Protein AF-A0A9D1MIA6-F1 (afdb_monomer_lite)

Radius of gyration: 10.7 Å; chains: 1; bounding box: 20×26×26 Å

Organism: NCBI:txid2840951

Foldseek 3Di:
DPQFDDPVNCCVPAHDDDPVVCVVVVVRCVSVCCVVVVDHSVRVVVVCVVCVVVD

Structure (mmCIF, N/CA/C/O backbone):
data_AF-A0A9D1MIA6-F1
#
_entry.id   AF-A0A9D1MIA6-F1
#
loop_
_atom_site.group_PDB
_atom_site.id
_atom_site.type_symbol
_atom_site.label_atom_id
_atom_site.label_alt_id
_atom_site.label_comp_id
_atom_site.label_asym_id
_atom_site.label_entity_id
_atom_site.label_seq_id
_atom_site.pdbx_PDB_ins_code
_atom_site.Cartn_x
_atom_site.Cartn_y
_atom_site.Cartn_z
_atom_site.occupancy
_atom_site.B_iso_or_equiv
_atom_site.auth_seq_id
_atom_site.auth_comp_id
_atom_site.auth_asym_id
_atom_site.auth_atom_id
_atom_site.pdbx_PDB_model_num
ATOM 1 N N . GLU A 1 1 ? -3.292 14.144 6.249 1.00 54.94 1 GLU A N 1
ATOM 2 C CA . GLU A 1 1 ? -4.387 13.278 5.770 1.00 54.94 1 GLU A CA 1
ATOM 3 C C . GLU A 1 1 ? -4.403 12.041 6.644 1.00 54.94 1 GLU A C 1
ATOM 5 O O . GLU A 1 1 ? -3.354 11.446 6.832 1.00 54.94 1 GLU A O 1
ATOM 10 N N . TYR A 1 2 ? -5.524 11.714 7.280 1.00 70.75 2 TYR A N 1
ATOM 11 C CA . TYR A 1 2 ? -5.576 10.582 8.207 1.00 70.75 2 TYR A CA 1
ATOM 12 C C . TYR A 1 2 ? -6.245 9.395 7.508 1.00 70.75 2 TYR A C 1
ATOM 14 O O . TYR A 1 2 ? -7.394 9.505 7.090 1.00 70.75 2 TYR A O 1
ATOM 22 N N . GLY A 1 3 ? -5.527 8.274 7.380 1.00 84.25 3 GLY A N 1
ATOM 23 C CA . GLY A 1 3 ? -6.089 6.990 6.934 1.00 84.25 3 GLY A CA 1
ATOM 24 C C . GLY A 1 3 ? -5.845 6.589 5.474 1.00 84.25 3 GLY A C 1
ATOM 25 O O . GLY A 1 3 ? -6.422 5.594 5.044 1.00 84.25 3 GLY A O 1
ATOM 26 N N . LEU A 1 4 ? -4.999 7.309 4.733 1.00 93.50 4 LEU A N 1
ATOM 27 C CA . LEU A 1 4 ? -4.513 6.896 3.409 1.00 93.50 4 LEU A CA 1
ATOM 28 C C . LEU A 1 4 ? -3.051 6.456 3.491 1.00 93.50 4 LEU A C 1
ATOM 30 O O . LEU A 1 4 ? -2.361 6.815 4.446 1.00 93.50 4 LEU A O 1
ATOM 34 N N . TYR A 1 5 ? -2.613 5.666 2.513 1.00 94.88 5 TYR A N 1
ATOM 35 C CA . TYR A 1 5 ? -1.198 5.363 2.325 1.00 94.88 5 TYR A CA 1
ATOM 36 C C . TYR A 1 5 ? -0.481 6.514 1.624 1.00 94.88 5 TYR A C 1
ATOM 38 O O . TYR A 1 5 ? -0.982 7.030 0.622 1.00 94.88 5 TYR A O 1
ATOM 46 N N . THR A 1 6 ? 0.714 6.863 2.104 1.00 95.62 6 THR A N 1
ATOM 47 C CA . THR A 1 6 ? 1.730 7.461 1.225 1.00 95.62 6 THR A CA 1
ATOM 48 C C . THR A 1 6 ? 2.318 6.371 0.326 1.00 95.62 6 THR A C 1
ATOM 50 O O . THR A 1 6 ? 2.122 5.183 0.581 1.00 95.62 6 THR A O 1
ATOM 53 N N . TYR A 1 7 ? 3.035 6.757 -0.733 1.00 95.25 7 TYR A N 1
ATOM 54 C CA . TYR A 1 7 ? 3.749 5.777 -1.551 1.00 95.25 7 TYR A CA 1
ATOM 55 C C . TYR A 1 7 ? 4.694 4.940 -0.682 1.00 95.25 7 TYR A C 1
ATOM 57 O O . TYR A 1 7 ? 4.527 3.729 -0.639 1.00 95.25 7 TYR A O 1
ATOM 65 N N . ASP A 1 8 ? 5.585 5.586 0.078 1.00 95.56 8 ASP A N 1
ATOM 66 C CA . ASP A 1 8 ? 6.576 4.916 0.931 1.00 95.56 8 ASP A CA 1
ATOM 67 C C . ASP A 1 8 ? 5.927 3.937 1.923 1.00 95.56 8 ASP A C 1
ATOM 69 O O . ASP A 1 8 ? 6.333 2.780 1.994 1.00 95.56 8 ASP A O 1
ATOM 73 N N . GLU A 1 9 ? 4.851 4.349 2.608 1.00 94.44 9 GLU A N 1
ATOM 74 C CA . GLU A 1 9 ? 4.108 3.460 3.514 1.00 94.44 9 GLU A CA 1
ATOM 75 C C . GLU A 1 9 ? 3.534 2.239 2.777 1.00 94.44 9 GLU A C 1
ATOM 77 O O . GLU A 1 9 ? 3.537 1.133 3.309 1.00 94.44 9 GLU A O 1
ATOM 82 N N . PHE A 1 10 ? 3.028 2.419 1.553 1.00 93.56 10 PHE A N 1
ATOM 83 C CA . PHE A 1 10 ? 2.490 1.312 0.764 1.00 93.56 10 PHE A CA 1
ATOM 84 C C . PHE A 1 10 ? 3.581 0.310 0.376 1.00 93.56 10 PHE A C 1
ATOM 86 O O . PHE A 1 10 ? 3.356 -0.899 0.456 1.00 93.56 10 PHE A O 1
ATOM 93 N N . VAL A 1 11 ? 4.750 0.800 -0.049 1.00 92.88 11 VAL A N 1
ATOM 94 C CA . VAL A 1 11 ? 5.873 -0.061 -0.448 1.00 92.88 11 VAL A CA 1
ATOM 95 C C . VAL A 1 11 ? 6.382 -0.869 0.751 1.00 92.88 11 VAL A C 1
ATOM 97 O O . VAL A 1 11 ? 6.696 -2.049 0.606 1.00 92.88 11 VAL A O 1
ATOM 100 N N . GLU A 1 12 ? 6.423 -0.246 1.934 1.00 92.06 12 GLU A N 1
ATOM 101 C CA . GLU A 1 12 ? 6.869 -0.874 3.182 1.00 92.06 12 GLU A CA 1
ATOM 102 C C . GLU A 1 12 ? 5.852 -1.876 3.755 1.00 92.06 12 GLU A C 1
ATOM 104 O O . GLU A 1 12 ? 6.248 -2.940 4.235 1.00 92.06 12 GLU A O 1
ATOM 109 N N . GLU A 1 13 ? 4.552 -1.561 3.723 1.00 89.75 13 GLU A N 1
ATOM 110 C CA . GLU A 1 13 ? 3.513 -2.382 4.366 1.00 89.75 13 GLU A CA 1
ATOM 111 C C . GLU A 1 13 ? 2.850 -3.415 3.441 1.00 89.75 13 GLU A C 1
ATOM 113 O O . GLU A 1 13 ? 2.318 -4.414 3.934 1.00 89.75 13 GLU A O 1
ATOM 118 N N . VAL A 1 14 ? 2.821 -3.179 2.124 1.00 89.56 14 VAL A N 1
ATOM 119 C CA . VAL A 1 14 ? 2.011 -3.971 1.180 1.00 89.56 14 VAL A CA 1
ATOM 120 C C . VAL A 1 14 ? 2.884 -4.732 0.187 1.00 89.56 14 VAL A C 1
ATOM 122 O O . VAL A 1 14 ? 2.976 -5.958 0.269 1.00 89.56 14 VAL A O 1
ATOM 125 N N . PHE A 1 15 ? 3.474 -4.033 -0.786 1.00 87.62 15 PHE A N 1
ATOM 126 C CA . PHE A 1 15 ? 4.314 -4.627 -1.829 1.00 87.62 15 PHE A CA 1
ATOM 127 C C . PHE A 1 15 ? 5.062 -3.549 -2.623 1.00 87.62 15 PHE A C 1
ATOM 129 O O . PHE A 1 15 ? 4.529 -2.463 -2.863 1.00 87.62 15 PHE A O 1
ATOM 136 N N . GLU A 1 16 ? 6.264 -3.878 -3.101 1.00 90.06 16 GLU A N 1
ATOM 137 C CA . GLU A 1 16 ? 7.080 -2.968 -3.901 1.00 90.06 16 GLU A CA 1
ATOM 138 C C . GLU A 1 16 ? 6.583 -2.839 -5.345 1.00 90.06 16 GLU A C 1
ATOM 140 O O . GLU A 1 16 ? 6.539 -3.807 -6.099 1.00 90.06 16 GLU A O 1
ATOM 145 N N . LEU A 1 17 ? 6.229 -1.620 -5.755 1.00 87.75 17 LEU A N 1
ATOM 146 C CA . LEU A 1 17 ? 5.825 -1.311 -7.126 1.00 87.75 17 LEU A CA 1
ATOM 147 C C . LEU A 1 17 ? 6.220 0.121 -7.501 1.00 87.75 17 LEU A C 1
ATOM 149 O O . LEU A 1 17 ? 6.331 0.951 -6.607 1.00 87.75 17 LEU A O 1
ATOM 153 N N . PRO A 1 18 ? 6.407 0.453 -8.793 1.00 91.69 18 PRO A N 1
ATOM 154 C CA . PRO A 1 18 ? 6.753 1.812 -9.212 1.00 91.69 18 PRO A CA 1
ATOM 155 C C . PRO A 1 18 ? 5.696 2.857 -8.821 1.00 91.69 18 PRO A C 1
ATOM 157 O O . PRO A 1 18 ? 4.498 2.589 -8.919 1.00 91.69 18 PRO A O 1
ATOM 160 N N . LEU A 1 19 ? 6.115 4.092 -8.511 1.00 93.62 19 LEU A N 1
ATOM 161 C CA . LEU A 1 19 ? 5.204 5.206 -8.182 1.00 93.62 19 LEU A CA 1
ATOM 162 C C . LEU A 1 19 ? 4.088 5.403 -9.223 1.00 93.62 19 LEU A C 1
ATOM 164 O O . LEU A 1 19 ? 2.932 5.590 -8.861 1.00 93.62 19 LEU A O 1
ATOM 168 N N . VAL A 1 20 ? 4.405 5.276 -10.515 1.00 91.25 20 VAL A N 1
ATOM 169 C CA . VAL A 1 20 ? 3.409 5.397 -11.594 1.00 91.25 20 VAL A CA 1
ATOM 170 C C . VAL A 1 20 ? 2.286 4.359 -11.479 1.00 91.25 20 VAL A C 1
ATOM 172 O O . VAL A 1 20 ? 1.131 4.660 -11.769 1.00 91.25 20 VAL A O 1
ATOM 175 N N . MET A 1 21 ? 2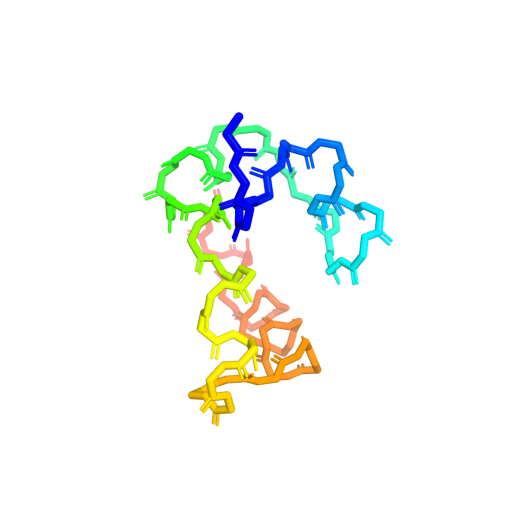.597 3.149 -11.009 1.00 88.06 21 MET A N 1
ATOM 176 C CA . MET A 1 21 ? 1.607 2.096 -10.781 1.00 88.06 21 MET A CA 1
ATOM 177 C C . MET A 1 21 ? 0.781 2.402 -9.529 1.00 88.06 21 MET A C 1
ATOM 179 O O . MET A 1 21 ? -0.443 2.279 -9.555 1.00 88.06 21 MET A O 1
ATOM 183 N N . PHE A 1 22 ? 1.418 2.876 -8.455 1.00 92.06 22 PHE A N 1
ATOM 184 C CA . PHE A 1 22 ? 0.717 3.317 -7.247 1.00 92.06 22 PHE A CA 1
ATOM 185 C C . PHE A 1 22 ? -0.326 4.395 -7.569 1.00 92.06 22 PHE A C 1
ATOM 187 O O . PHE A 1 22 ? -1.481 4.295 -7.145 1.00 92.06 22 PHE A O 1
ATOM 194 N N . GLU A 1 23 ? 0.063 5.395 -8.361 1.00 93.06 23 GLU A N 1
ATOM 195 C CA . GLU A 1 23 ? -0.819 6.472 -8.807 1.00 93.06 23 GLU A CA 1
ATOM 196 C C . GLU A 1 23 ? -1.933 5.946 -9.724 1.00 93.06 23 GLU A C 1
ATOM 198 O O . GLU A 1 23 ? -3.105 6.251 -9.495 1.00 93.06 23 GLU A O 1
ATOM 203 N N . ALA A 1 24 ? -1.606 5.089 -10.700 1.00 89.75 24 ALA A N 1
ATOM 204 C CA . ALA A 1 24 ? -2.581 4.522 -11.6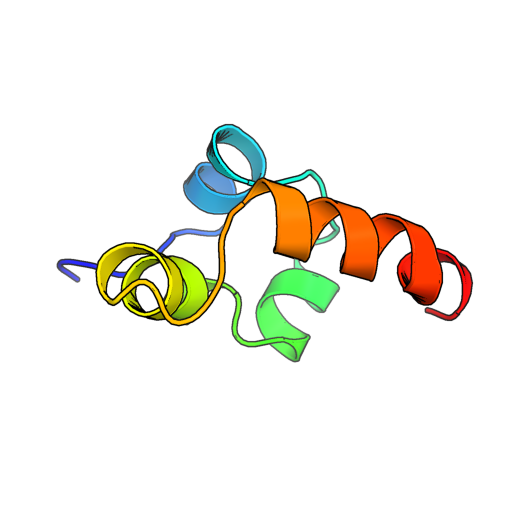35 1.00 89.75 24 ALA A CA 1
ATOM 205 C C . ALA A 1 24 ? -3.677 3.693 -10.941 1.00 89.75 24 ALA A C 1
ATOM 207 O O . ALA A 1 24 ? -4.848 3.763 -11.324 1.00 89.75 24 ALA A O 1
ATOM 208 N N . PHE A 1 25 ? -3.324 2.936 -9.898 1.00 87.62 25 PHE A N 1
ATOM 209 C CA . PHE A 1 25 ? -4.272 2.111 -9.141 1.00 87.62 25 PHE A CA 1
ATOM 210 C C . PHE A 1 25 ? -4.910 2.827 -7.945 1.00 87.62 25 PHE A C 1
ATOM 212 O O . PHE A 1 25 ? -5.701 2.216 -7.225 1.00 87.62 25 PHE A O 1
ATOM 219 N N . ASN A 1 26 ? -4.611 4.112 -7.727 1.00 92.25 26 ASN A N 1
ATOM 220 C CA . ASN A 1 26 ? -4.998 4.853 -6.525 1.00 92.25 26 ASN A CA 1
ATOM 221 C C . ASN A 1 26 ? -4.617 4.120 -5.220 1.00 92.25 26 ASN A C 1
ATOM 223 O O .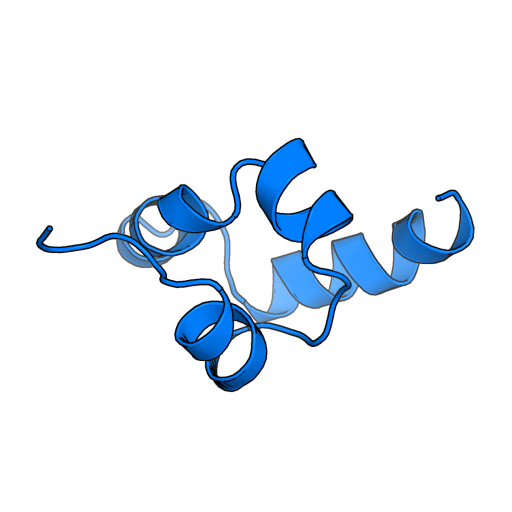 ASN A 1 26 ? -5.435 3.994 -4.298 1.00 92.25 26 ASN A O 1
ATOM 227 N N . GLY A 1 27 ? -3.373 3.639 -5.135 1.00 92.25 27 GLY A N 1
ATOM 228 C CA . GLY A 1 27 ? -2.869 2.816 -4.029 1.00 92.25 27 GLY A CA 1
ATOM 229 C C . GLY A 1 27 ? -3.076 3.430 -2.639 1.00 92.25 27 GLY A C 1
ATOM 230 O O . GLY A 1 27 ? -3.291 2.702 -1.670 1.00 92.25 27 GLY A O 1
ATOM 231 N N . GLN A 1 28 ? -3.157 4.762 -2.549 1.00 94.88 28 GLN A N 1
ATOM 232 C CA . GLN A 1 28 ? -3.478 5.503 -1.324 1.00 94.88 28 GLN A CA 1
ATOM 233 C C . GLN A 1 28 ? -4.762 5.022 -0.617 1.00 94.88 28 GLN A C 1
ATOM 235 O O . GLN A 1 28 ? -4.826 5.027 0.614 1.00 94.88 28 GLN A O 1
ATOM 240 N N . TYR A 1 29 ? -5.775 4.555 -1.360 1.00 95.25 29 TYR A N 1
ATOM 241 C CA . TYR A 1 29 ? -7.045 4.083 -0.788 1.00 95.25 29 TYR A CA 1
ATOM 242 C C . TYR A 1 29 ? -7.016 2.620 -0.330 1.00 95.25 29 TYR A C 1
ATOM 244 O O . TYR A 1 29 ? -7.952 2.178 0.344 1.00 95.25 29 TYR A O 1
ATOM 252 N N . MET A 1 30 ? -5.955 1.866 -0.635 1.00 93.12 30 MET A N 1
ATOM 253 C CA . MET A 1 30 ? -5.863 0.458 -0.235 1.00 93.12 30 MET A CA 1
ATOM 254 C C . MET A 1 30 ? -5.835 0.296 1.284 1.00 93.12 30 MET A C 1
ATOM 256 O O . MET A 1 30 ? -6.422 -0.654 1.793 1.00 93.12 30 MET A O 1
ATOM 260 N N . LYS A 1 31 ? -5.306 1.282 2.022 1.00 93.56 31 LYS A N 1
ATOM 261 C CA . LYS A 1 31 ? -5.364 1.334 3.494 1.00 93.56 31 LYS A CA 1
ATOM 262 C C . LYS A 1 31 ? -6.798 1.219 4.015 1.00 93.56 31 LYS A C 1
ATOM 264 O O . LYS A 1 31 ? -7.083 0.474 4.950 1.00 93.56 31 LYS A O 1
ATOM 269 N N . VAL A 1 32 ? -7.731 1.910 3.357 1.00 93.62 32 VAL A N 1
ATOM 270 C CA . VAL A 1 32 ? -9.157 1.891 3.705 1.00 93.62 32 VAL A CA 1
ATOM 271 C C . VAL A 1 32 ? -9.803 0.565 3.309 1.00 93.62 32 VAL A C 1
ATOM 273 O O . VAL A 1 32 ? -10.593 0.020 4.080 1.00 93.62 32 VAL A O 1
ATOM 276 N N . ALA A 1 33 ? -9.486 0.037 2.123 1.00 93.88 33 ALA A N 1
ATOM 277 C CA . ALA A 1 33 ? -10.027 -1.238 1.654 1.00 93.88 33 ALA A CA 1
ATOM 278 C C . ALA A 1 33 ? -9.603 -2.407 2.560 1.00 93.88 33 ALA A C 1
ATOM 280 O O . ALA A 1 33 ? -10.449 -3.224 2.936 1.00 93.88 33 ALA A O 1
ATOM 281 N N . ILE A 1 34 ? -8.331 -2.426 2.969 1.00 93.12 34 ILE A N 1
ATOM 282 C CA . ILE A 1 34 ? -7.765 -3.393 3.916 1.00 93.12 34 ILE A CA 1
ATOM 283 C C . ILE A 1 34 ? -8.407 -3.223 5.294 1.00 93.12 34 ILE A C 1
ATOM 285 O O . ILE A 1 34 ? -8.940 -4.183 5.845 1.00 93.12 34 ILE A O 1
ATOM 289 N N . GLY A 1 35 ? -8.460 -1.996 5.825 1.00 92.88 35 GLY A N 1
ATOM 290 C CA . GLY A 1 35 ? -9.070 -1.724 7.133 1.00 92.88 35 GLY A CA 1
ATOM 291 C C . GLY A 1 35 ? -10.563 -2.075 7.215 1.00 92.88 35 GLY A C 1
ATOM 292 O O . GLY A 1 35 ? -11.074 -2.360 8.296 1.00 92.88 35 GLY A O 1
ATOM 293 N N . LYS A 1 36 ? -11.272 -2.091 6.079 1.00 94.94 36 LYS A N 1
ATOM 294 C CA . LYS A 1 36 ? -12.673 -2.537 5.974 1.00 94.94 36 LYS A CA 1
ATOM 295 C C . LYS A 1 36 ? -12.827 -4.042 5.719 1.00 94.94 36 LYS A C 1
ATOM 297 O O . LYS A 1 36 ? -13.960 -4.512 5.647 1.00 94.94 36 LYS A O 1
ATOM 302 N N . GLY A 1 37 ? -11.731 -4.784 5.553 1.00 94.50 37 GLY A 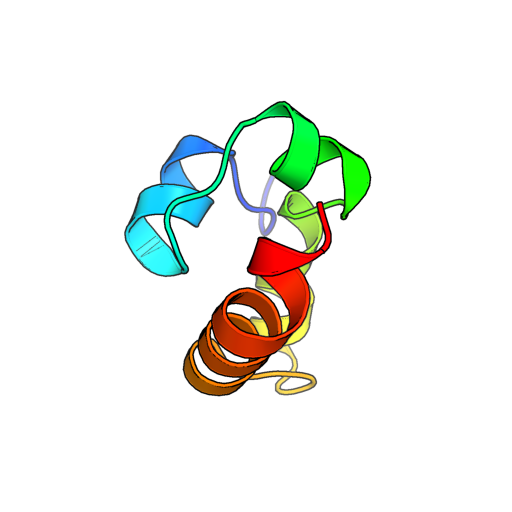N 1
ATOM 303 C CA . GLY A 1 37 ? -11.750 -6.214 5.241 1.00 94.50 37 GLY A CA 1
ATOM 304 C C . GLY A 1 37 ? -12.272 -6.542 3.839 1.00 94.50 37 GLY A C 1
ATOM 305 O O . GLY A 1 37 ? -12.701 -7.667 3.600 1.00 94.50 37 GLY A O 1
ATOM 306 N N . LEU A 1 38 ? -12.270 -5.575 2.912 1.00 95.69 38 LEU A N 1
ATOM 307 C CA . LEU A 1 38 ? -12.706 -5.794 1.525 1.00 95.69 38 LEU A CA 1
ATOM 308 C C . LEU A 1 38 ? -11.654 -6.558 0.710 1.00 95.69 38 LEU A C 1
ATOM 310 O O . LEU A 1 38 ? -11.988 -7.216 -0.273 1.00 95.69 38 LEU A O 1
ATOM 314 N N . ILE A 1 39 ? -10.388 -6.452 1.113 1.00 93.81 39 ILE A N 1
ATOM 315 C CA . ILE A 1 39 ? -9.246 -7.165 0.543 1.00 93.81 39 ILE A CA 1
ATOM 316 C C . ILE A 1 39 ? -8.174 -7.345 1.625 1.00 93.81 39 ILE A C 1
ATOM 318 O O . ILE A 1 39 ? -8.148 -6.585 2.591 1.00 93.81 39 ILE A O 1
ATOM 322 N N . THR A 1 40 ? -7.299 -8.338 1.476 1.00 94.06 40 THR A N 1
ATOM 323 C CA . THR A 1 40 ? -6.139 -8.529 2.360 1.00 94.06 40 THR A CA 1
ATOM 324 C C . THR A 1 40 ? -4.843 -8.191 1.630 1.00 94.06 40 THR A C 1
ATOM 326 O O . THR A 1 40 ? -4.811 -8.170 0.395 1.00 94.06 40 THR A O 1
ATOM 329 N N . VAL A 1 41 ? -3.773 -7.941 2.386 1.00 91.56 41 VAL A N 1
ATOM 330 C CA . VAL A 1 41 ? -2.435 -7.699 1.826 1.00 91.56 41 VAL A CA 1
ATOM 331 C C . VAL A 1 41 ? -1.976 -8.907 1.011 1.00 91.56 41 VAL A C 1
ATOM 333 O O . VAL A 1 41 ? -1.551 -8.750 -0.127 1.00 91.56 41 VAL A O 1
ATOM 336 N N . GLU A 1 42 ? -2.175 -10.123 1.520 1.00 92.12 42 GLU A N 1
ATOM 337 C CA . GLU A 1 42 ? -1.807 -11.359 0.819 1.00 92.12 42 GLU A CA 1
ATOM 338 C C . GLU A 1 42 ? -2.539 -11.464 -0.520 1.00 92.12 42 GLU A C 1
ATOM 340 O O . GLU A 1 42 ? -1.935 -11.776 -1.547 1.00 92.12 42 GLU A O 1
ATOM 345 N N . ARG A 1 43 ? -3.839 -11.137 -0.531 1.00 92.19 43 ARG A N 1
ATOM 346 C CA . ARG A 1 43 ? -4.636 -11.162 -1.755 1.00 92.19 43 ARG A CA 1
ATOM 347 C C . ARG A 1 43 ? -4.179 -10.105 -2.759 1.00 92.19 43 ARG A C 1
ATOM 349 O O . ARG A 1 43 ? -4.191 -10.379 -3.958 1.00 92.19 43 ARG A O 1
ATOM 356 N N . LEU A 1 44 ? -3.794 -8.916 -2.298 1.00 89.50 44 LEU A N 1
ATOM 357 C CA . LEU A 1 44 ? -3.209 -7.886 -3.159 1.00 89.50 44 LEU A CA 1
ATOM 358 C C . LEU A 1 44 ? -1.905 -8.379 -3.784 1.00 89.50 44 LEU A C 1
ATOM 360 O O . LEU A 1 44 ? -1.762 -8.313 -5.003 1.00 89.50 44 LEU A O 1
ATOM 364 N N . THR A 1 45 ? -1.003 -8.945 -2.985 1.00 85.56 45 THR A N 1
ATOM 365 C CA . THR A 1 45 ? 0.280 -9.471 -3.465 1.00 85.56 45 THR A CA 1
ATOM 366 C C . THR A 1 45 ? 0.095 -10.589 -4.491 1.00 85.56 45 THR A C 1
ATOM 368 O O . THR A 1 45 ? 0.771 -10.591 -5.517 1.00 85.56 45 THR A O 1
ATOM 371 N N . GLU A 1 46 ? -0.867 -11.498 -4.301 1.00 90.00 46 GLU A N 1
ATOM 372 C CA . GLU A 1 46 ? -1.210 -12.516 -5.309 1.00 90.00 46 GLU A CA 1
ATOM 373 C C . GLU A 1 46 ? -1.694 -11.911 -6.633 1.00 90.00 46 GLU A C 1
ATOM 375 O O . GLU A 1 46 ? -1.353 -12.407 -7.710 1.00 90.00 46 GLU A O 1
ATOM 380 N N . LEU A 1 47 ? -2.530 -10.870 -6.565 1.00 87.88 47 LEU A N 1
ATOM 381 C CA . LEU A 1 47 ? -3.052 -10.195 -7.751 1.00 87.88 47 LEU A CA 1
ATOM 382 C C . LEU A 1 47 ? -1.932 -9.456 -8.485 1.00 87.88 47 LEU A C 1
ATOM 384 O O . LEU A 1 47 ? -1.839 -9.574 -9.705 1.00 87.88 47 LEU A O 1
ATOM 388 N N . PHE A 1 48 ? -1.052 -8.768 -7.757 1.00 81.94 48 PHE A N 1
ATOM 389 C CA . PHE A 1 48 ? 0.123 -8.130 -8.341 1.00 81.94 48 PHE A CA 1
ATOM 390 C C . PHE A 1 48 ? 1.093 -9.150 -8.934 1.00 81.94 48 PHE A C 1
ATOM 392 O O . PHE A 1 48 ? 1.525 -8.962 -10.060 1.00 81.94 48 PHE A O 1
ATOM 399 N N . ALA A 1 49 ? 1.373 -10.271 -8.271 1.00 83.38 49 ALA A N 1
ATOM 400 C CA . ALA A 1 49 ? 2.223 -11.313 -8.849 1.00 83.38 49 ALA A CA 1
ATOM 401 C C . ALA A 1 49 ? 1.605 -11.935 -10.115 1.00 83.38 49 ALA A C 1
ATOM 403 O O . ALA A 1 49 ? 2.312 -12.277 -11.056 1.00 83.38 49 ALA A O 1
ATOM 404 N N . ARG A 1 50 ? 0.273 -12.072 -10.159 1.00 85.81 50 ARG A N 1
ATOM 405 C CA . ARG A 1 50 ? -0.437 -12.65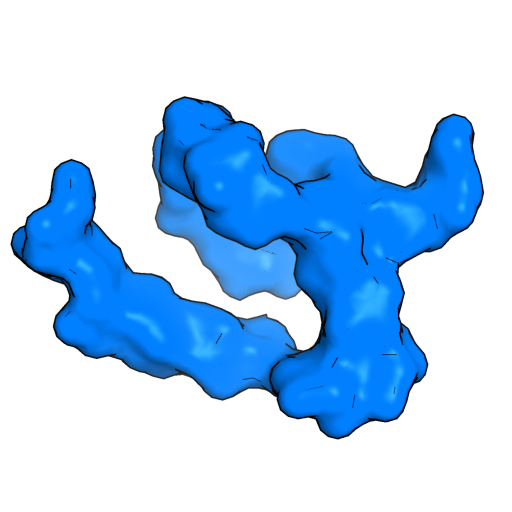8 -11.305 1.00 85.81 50 ARG A CA 1
ATOM 406 C C . ARG A 1 50 ? -0.545 -11.719 -12.503 1.00 85.81 50 ARG A C 1
ATOM 408 O O . ARG A 1 50 ? -0.510 -12.191 -13.635 1.00 85.81 50 ARG A O 1
ATOM 415 N N . TYR A 1 51 ? -0.776 -10.434 -12.260 1.00 81.12 51 TYR A N 1
ATOM 416 C CA . TYR A 1 51 ? -1.088 -9.464 -13.312 1.00 81.12 51 TYR A CA 1
ATOM 417 C C . TYR A 1 51 ? 0.012 -8.420 -13.521 1.00 81.12 51 TYR A C 1
ATOM 419 O O . TYR A 1 51 ? -0.034 -7.700 -14.510 1.00 81.12 51 TYR A O 1
ATOM 427 N N . GLY A 1 52 ? 1.000 -8.342 -12.633 1.00 71.31 52 GLY A N 1
ATOM 428 C CA . GLY A 1 52 ? 2.106 -7.389 -12.695 1.00 71.31 52 GLY A CA 1
ATOM 429 C C . GLY A 1 52 ? 3.072 -7.647 -13.846 1.00 71.31 52 GLY A C 1
ATOM 430 O O . GLY A 1 52 ? 3.705 -6.712 -14.293 1.00 71.31 52 GLY A O 1
ATOM 431 N N . GLU A 1 53 ? 3.136 -8.865 -14.392 1.00 70.19 53 GLU A N 1
ATOM 432 C CA . GLU A 1 53 ? 3.887 -9.126 -15.632 1.00 70.19 53 GLU A CA 1
ATOM 433 C C . GLU A 1 53 ? 3.202 -8.554 -16.890 1.00 70.19 53 GLU A C 1
ATOM 435 O O . GLU A 1 53 ? 3.810 -8.513 -17.958 1.00 70.19 53 GLU A O 1
ATOM 440 N N . LEU A 1 54 ? 1.929 -8.1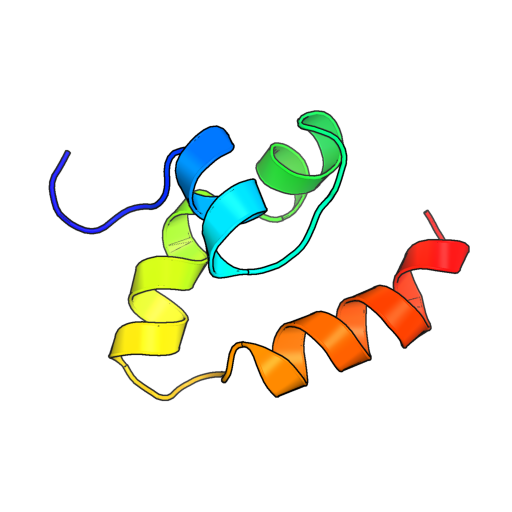43 -16.800 1.00 62.50 54 LEU A N 1
ATOM 441 C CA . LEU A 1 54 ? 1.168 -7.610 -17.938 1.00 62.50 54 LEU A CA 1
ATOM 442 C C . LEU A 1 54 ? 1.329 -6.092 -18.126 1.00 62.50 54 LEU A C 1
ATOM 444 O O . LEU A 1 54 ? 0.796 -5.561 -19.104 1.00 62.50 54 LEU A O 1
ATOM 448 N N . PHE A 1 55 ? 2.017 -5.409 -17.208 1.00 59.56 55 PHE A N 1
ATOM 449 C CA . PHE A 1 55 ? 2.167 -3.951 -17.150 1.00 59.56 55 PHE A CA 1
ATOM 450 C C . PHE A 1 55 ? 3.611 -3.565 -16.828 1.00 59.56 55 PHE A C 1
ATOM 452 O O . PHE A 1 55 ? 4.043 -2.504 -17.329 1.00 59.56 55 PHE A O 1
#

pLDDT: mean 88.4, std 9.16, range [54.94, 95.69]

Secondary structure (DSSP, 8-state):
--S---HHHHHHHT----HHHHHHTTGGGHHHHHHTTSS-HHHHHHHHHHHGGG-

Sequence (55 aa):
EYGLYTYDEFVEEVFELPLVMFEAFNGQYMKVAIGKGLITVERLTELFARYGELF